Protein AF-A0A958Z5F3-F1 (afdb_monomer_lite)

pLDDT: mean 92.58, std 3.85, range [72.19, 96.31]

Foldseek 3Di:
DLLQPDPSLLVVLVVVCVVVVHPVSSVVSNVVVVVCVVVVPDDPDDPVSSVVVNVVSVVVVCVVVVD

Secondary structure (DSSP, 8-state):
----HHHHHHHHHHHHHHHTT-HHHHHHHHHHHHHHHHTTPPPSS-HHHHHHHHHHHHHHHHHHHT-

Radius of gyration: 12.88 Å; chains: 1; bounding box: 28×21×31 Å

Sequence (67 aa):
KMRYGFWLTLIASAKLASKKNNFQFFIDCIQGYKKAKSQQLDFIVSENEGVFIRKLRWKNIFKKLGL

Structure (mmCIF, N/CA/C/O backbone):
data_AF-A0A958Z5F3-F1
#
_entry.id   AF-A0A958Z5F3-F1
#
loop_
_atom_site.group_PDB
_atom_site.id
_atom_site.type_symbol
_atom_site.label_atom_id
_atom_site.label_alt_id
_atom_site.label_comp_id
_atom_site.label_asym_id
_atom_site.label_entity_id
_atom_site.label_seq_id
_atom_site.pdbx_PDB_ins_code
_atom_site.Cartn_x
_atom_site.Cartn_y
_atom_site.Cartn_z
_atom_site.occupancy
_atom_site.B_iso_or_equiv
_atom_site.auth_seq_id
_atom_site.auth_comp_id
_atom_site.auth_asym_id
_atom_site.auth_atom_id
_atom_site.pdbx_PDB_model_num
ATOM 1 N N . LYS A 1 1 ? -4.504 6.580 2.737 1.00 72.19 1 LYS A N 1
ATOM 2 C CA . LYS A 1 1 ? -5.706 7.269 2.204 1.00 72.19 1 LYS A CA 1
ATOM 3 C C . LYS A 1 1 ? -5.518 7.668 0.722 1.00 72.19 1 LYS A C 1
ATOM 5 O O . LYS A 1 1 ? -5.456 8.845 0.420 1.00 72.19 1 LYS A O 1
ATOM 10 N N . MET A 1 2 ? -5.399 6.707 -0.209 1.00 84.19 2 MET A N 1
ATOM 11 C CA . MET A 1 2 ? -5.207 6.978 -1.660 1.00 84.19 2 MET A CA 1
ATOM 12 C C . MET A 1 2 ? -6.121 6.118 -2.560 1.00 84.19 2 MET A C 1
ATOM 14 O O . MET A 1 2 ? -5.824 5.900 -3.729 1.00 84.19 2 MET A O 1
ATOM 18 N N . ARG A 1 3 ? -7.199 5.549 -1.999 1.00 88.62 3 ARG A N 1
ATOM 19 C CA . ARG A 1 3 ? -8.140 4.656 -2.706 1.00 88.62 3 ARG A CA 1
ATOM 20 C C . ARG A 1 3 ? -7.492 3.430 -3.389 1.00 88.62 3 ARG A C 1
ATOM 22 O O . ARG A 1 3 ? -7.974 2.969 -4.412 1.00 88.62 3 ARG A O 1
ATOM 29 N N . TYR A 1 4 ? -6.423 2.861 -2.817 1.00 88.44 4 TYR A N 1
ATOM 30 C CA . TYR A 1 4 ? -5.687 1.718 -3.402 1.00 88.44 4 TYR A CA 1
ATOM 31 C C . TYR A 1 4 ? -6.516 0.423 -3.488 1.00 88.44 4 TYR A C 1
ATOM 33 O O . TYR A 1 4 ? -6.323 -0.374 -4.401 1.00 88.44 4 TYR A O 1
ATOM 41 N N . GLY A 1 5 ? -7.479 0.220 -2.588 1.00 88.81 5 GLY A N 1
ATOM 42 C CA . GLY A 1 5 ? -8.158 -1.074 -2.451 1.00 88.81 5 GLY A CA 1
ATOM 43 C C . GLY A 1 5 ? -7.264 -2.124 -1.777 1.00 88.81 5 GLY A C 1
ATOM 44 O O . GLY A 1 5 ? -6.123 -1.840 -1.419 1.00 88.81 5 GLY A O 1
ATOM 45 N N . PHE A 1 6 ? -7.793 -3.330 -1.559 1.00 91.50 6 PHE A N 1
ATOM 46 C CA . PHE A 1 6 ? -7.127 -4.355 -0.745 1.00 91.50 6 PHE A CA 1
ATOM 47 C C . PHE A 1 6 ? -5.800 -4.843 -1.351 1.00 91.50 6 PHE A C 1
ATOM 49 O O . PHE A 1 6 ? -4.775 -4.799 -0.679 1.00 91.50 6 PHE A O 1
ATOM 56 N N . TRP A 1 7 ? -5.792 -5.226 -2.632 1.00 93.56 7 TRP A N 1
ATOM 57 C CA . TRP A 1 7 ? -4.612 -5.801 -3.294 1.00 93.56 7 TRP A CA 1
ATOM 58 C C . TRP A 1 7 ? -3.420 -4.846 -3.381 1.00 93.56 7 TRP A C 1
ATOM 60 O O . TRP A 1 7 ? -2.297 -5.218 -3.054 1.00 93.56 7 TRP A O 1
ATOM 70 N N . LEU A 1 8 ? -3.650 -3.590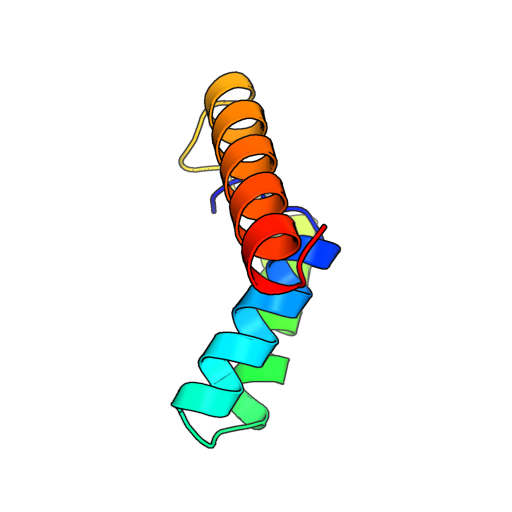 -3.771 1.00 94.25 8 LEU A N 1
ATOM 71 C CA . LEU A 1 8 ? -2.572 -2.600 -3.818 1.00 94.25 8 LEU A CA 1
ATOM 72 C C . LEU A 1 8 ? -2.064 -2.249 -2.418 1.00 94.25 8 LEU A C 1
ATOM 74 O O . LEU A 1 8 ? -0.865 -2.028 -2.262 1.00 94.25 8 LEU A O 1
ATOM 78 N N . THR A 1 9 ? -2.941 -2.217 -1.408 1.00 94.19 9 THR A N 1
ATOM 79 C CA . THR A 1 9 ? -2.510 -2.076 -0.012 1.00 94.19 9 THR A CA 1
ATOM 80 C C . THR A 1 9 ? -1.619 -3.244 0.392 1.00 94.19 9 THR A C 1
ATOM 82 O O . THR A 1 9 ? -0.545 -2.985 0.916 1.00 94.19 9 THR A O 1
ATOM 85 N N . LEU A 1 10 ? -2.009 -4.486 0.087 1.00 94.50 10 LEU A N 1
ATOM 86 C CA . LEU A 1 10 ? -1.253 -5.700 0.409 1.00 94.50 10 LEU A CA 1
ATOM 87 C C . LEU A 1 10 ? 0.157 -5.682 -0.198 1.00 94.50 10 LEU A C 1
ATOM 89 O O . LEU A 1 10 ? 1.143 -5.890 0.504 1.00 94.50 10 LEU A O 1
ATOM 93 N N . ILE A 1 11 ? 0.264 -5.375 -1.494 1.00 94.69 11 ILE A N 1
ATOM 94 C CA . ILE A 1 11 ? 1.554 -5.290 -2.194 1.00 94.69 11 ILE A CA 1
ATOM 95 C C . ILE A 1 11 ? 2.402 -4.148 -1.617 1.00 94.69 11 ILE A C 1
ATOM 97 O O . ILE A 1 11 ? 3.603 -4.305 -1.393 1.00 94.69 11 ILE A O 1
ATOM 101 N N . ALA A 1 12 ? 1.793 -2.985 -1.363 1.00 94.00 12 ALA A N 1
ATOM 102 C CA . ALA A 1 12 ? 2.499 -1.826 -0.829 1.00 94.00 12 ALA A CA 1
ATOM 103 C C . ALA A 1 12 ? 3.004 -2.057 0.603 1.00 94.00 12 ALA A C 1
ATOM 105 O O . ALA A 1 12 ? 4.154 -1.716 0.893 1.00 94.00 12 ALA A O 1
ATOM 106 N N . SER A 1 13 ? 2.182 -2.642 1.478 1.00 94.12 13 SER A N 1
ATOM 107 C CA . SER A 1 13 ? 2.568 -2.960 2.851 1.00 94.12 13 SER A CA 1
ATOM 108 C C . SER A 1 13 ? 3.620 -4.060 2.886 1.00 94.12 13 SER A C 1
ATOM 110 O O . SER A 1 13 ? 4.600 -3.902 3.607 1.00 94.12 13 SER A O 1
ATOM 112 N N . ALA A 1 14 ? 3.496 -5.113 2.070 1.00 95.06 14 ALA A N 1
ATOM 113 C CA . ALA A 1 14 ? 4.502 -6.174 1.985 1.00 95.06 14 ALA A CA 1
ATOM 114 C C . ALA A 1 14 ? 5.861 -5.621 1.527 1.00 95.06 14 ALA A C 1
ATOM 116 O O . ALA A 1 14 ? 6.884 -5.849 2.174 1.00 95.06 14 ALA A O 1
ATOM 117 N N . LYS A 1 15 ? 5.867 -4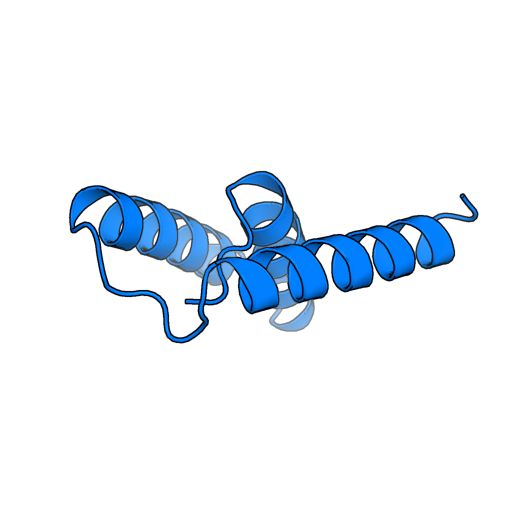.801 0.467 1.00 94.12 15 LYS A N 1
ATOM 118 C CA . LYS A 1 15 ? 7.078 -4.127 -0.021 1.00 94.12 15 LYS A CA 1
ATOM 119 C C . LYS A 1 15 ? 7.725 -3.258 1.062 1.00 94.12 15 LYS A C 1
ATOM 121 O O . LYS A 1 15 ? 8.945 -3.257 1.212 1.00 94.12 15 LYS A O 1
ATOM 126 N N . LEU A 1 16 ? 6.924 -2.470 1.777 1.00 94.12 16 LEU A N 1
ATOM 127 C CA . LEU A 1 16 ? 7.433 -1.533 2.778 1.00 94.12 16 LEU A CA 1
ATOM 128 C C . LEU A 1 16 ? 7.938 -2.250 4.037 1.00 94.12 16 LEU A C 1
ATOM 130 O O . LEU A 1 16 ? 8.973 -1.863 4.574 1.00 94.12 16 LEU A O 1
ATOM 134 N N . ALA A 1 17 ? 7.247 -3.305 4.466 1.00 95.94 17 ALA A N 1
ATOM 135 C CA . ALA A 1 17 ? 7.652 -4.165 5.571 1.00 95.94 17 ALA A CA 1
ATOM 136 C C . ALA A 1 17 ? 8.965 -4.897 5.276 1.00 95.94 17 ALA A C 1
ATOM 138 O O . ALA A 1 17 ? 9.862 -4.887 6.115 1.00 95.94 17 ALA A O 1
ATOM 139 N N . SER A 1 18 ? 9.119 -5.432 4.059 1.00 94.69 18 SER A N 1
ATOM 140 C CA . SER A 1 18 ? 10.378 -6.027 3.596 1.00 94.69 18 SER A CA 1
ATOM 141 C C . SER A 1 18 ? 11.517 -5.002 3.610 1.00 94.69 18 SER A C 1
ATOM 143 O O . SER A 1 18 ? 12.568 -5.269 4.180 1.00 94.69 18 SER A O 1
ATOM 145 N N . LYS A 1 19 ? 11.289 -3.776 3.112 1.00 94.75 19 LYS A N 1
ATOM 146 C CA . LYS A 1 19 ? 12.297 -2.700 3.177 1.00 94.75 19 LYS A CA 1
ATOM 147 C C . LYS A 1 19 ? 12.692 -2.336 4.617 1.00 94.75 19 LYS A C 1
ATOM 149 O O . LYS A 1 19 ? 13.813 -1.898 4.850 1.00 94.75 19 LYS A O 1
ATOM 154 N N . LYS A 1 20 ? 11.767 -2.468 5.568 1.00 93.44 20 LYS A N 1
ATOM 155 C CA . LYS A 1 20 ? 11.992 -2.196 6.994 1.00 93.44 20 LYS A CA 1
ATOM 156 C C . LYS A 1 20 ? 12.492 -3.417 7.778 1.00 93.44 20 LYS A C 1
ATOM 158 O O . LYS A 1 20 ? 12.725 -3.265 8.971 1.00 93.44 20 LYS A O 1
ATOM 163 N N . ASN A 1 21 ? 12.617 -4.592 7.148 1.00 92.75 21 ASN A N 1
ATOM 164 C CA . ASN A 1 21 ? 12.859 -5.881 7.812 1.00 92.75 21 ASN A CA 1
ATOM 165 C C . ASN A 1 21 ? 11.944 -6.115 9.030 1.00 92.75 21 ASN A C 1
ATOM 167 O O . ASN A 1 21 ? 12.358 -6.671 10.041 1.00 92.75 21 ASN A O 1
ATOM 171 N N . ASN A 1 22 ? 10.692 -5.657 8.949 1.00 94.31 22 ASN A N 1
ATOM 172 C CA . ASN A 1 22 ? 9.752 -5.709 10.063 1.00 94.31 22 ASN A CA 1
ATOM 173 C C . ASN A 1 22 ? 8.408 -6.264 9.587 1.00 94.31 22 ASN A C 1
ATOM 175 O O . ASN A 1 22 ? 7.629 -5.567 8.937 1.00 94.31 22 ASN A O 1
ATOM 179 N N . PHE A 1 23 ? 8.135 -7.522 9.934 1.00 92.81 23 PHE A N 1
ATOM 180 C CA . PHE A 1 23 ? 6.876 -8.182 9.599 1.00 92.81 23 PHE A CA 1
ATOM 181 C C . PHE A 1 23 ? 5.690 -7.657 10.421 1.00 92.81 23 PHE A C 1
ATOM 183 O O . PHE A 1 23 ? 4.586 -7.555 9.892 1.00 92.81 23 PHE A O 1
ATOM 190 N N . GLN A 1 24 ? 5.905 -7.234 11.669 1.00 94.69 24 GLN A N 1
ATOM 191 C CA . GLN A 1 24 ? 4.851 -6.616 12.480 1.00 94.69 24 GLN A CA 1
ATOM 192 C C . GLN A 1 24 ? 4.278 -5.378 11.775 1.00 94.69 24 GLN A C 1
ATOM 194 O O . GLN A 1 24 ? 3.066 -5.225 11.669 1.00 94.69 24 GLN A O 1
ATOM 199 N N . PHE A 1 25 ? 5.142 -4.583 11.138 1.00 93.50 25 PHE A N 1
ATOM 200 C CA . PHE A 1 25 ? 4.730 -3.419 10.354 1.00 93.50 25 PHE A CA 1
ATOM 201 C C . PHE A 1 25 ? 3.773 -3.769 9.198 1.00 93.50 25 PHE A C 1
ATOM 203 O O . PHE A 1 25 ? 2.887 -2.981 8.855 1.00 93.50 25 PHE A O 1
ATOM 210 N N . PHE A 1 26 ? 3.922 -4.950 8.584 1.00 94.75 26 PHE A N 1
ATOM 211 C CA . PHE A 1 26 ? 2.971 -5.432 7.581 1.00 94.75 26 PHE A CA 1
ATOM 212 C C . PHE A 1 26 ? 1.588 -5.649 8.201 1.00 94.75 26 PHE A C 1
ATOM 214 O O . PHE A 1 26 ? 0.594 -5.155 7.664 1.00 94.75 26 PHE A O 1
ATOM 221 N N . ILE A 1 27 ? 1.534 -6.338 9.343 1.00 94.69 27 ILE A N 1
ATOM 222 C CA . ILE A 1 27 ? 0.296 -6.610 10.077 1.00 94.69 27 ILE A CA 1
ATOM 223 C C . ILE A 1 27 ? -0.373 -5.303 10.509 1.00 94.69 27 ILE A C 1
ATOM 225 O O . ILE A 1 27 ? -1.564 -5.120 10.246 1.00 94.69 27 ILE A O 1
ATOM 229 N N . ASP A 1 28 ? 0.395 -4.361 11.054 1.00 95.19 28 ASP A N 1
ATOM 230 C CA . ASP A 1 28 ? -0.097 -3.051 11.487 1.00 95.19 28 ASP A CA 1
ATOM 231 C C . ASP A 1 28 ? -0.732 -2.279 10.320 1.00 95.19 28 ASP A C 1
ATOM 233 O O . ASP A 1 28 ? -1.816 -1.703 10.449 1.00 95.19 28 ASP A O 1
ATOM 237 N N . CYS A 1 29 ? -0.116 -2.325 9.132 1.00 93.56 29 CYS A N 1
ATOM 238 C CA . CYS A 1 29 ? -0.672 -1.709 7.926 1.00 93.56 29 CYS A CA 1
ATOM 239 C C . CYS A 1 29 ? -2.010 -2.341 7.508 1.00 93.56 29 CYS A C 1
ATOM 241 O O . CYS A 1 29 ? -2.940 -1.626 7.121 1.00 93.56 29 CYS A O 1
ATOM 243 N N . ILE A 1 30 ? -2.129 -3.672 7.573 1.00 93.69 30 ILE A N 1
ATOM 244 C CA . ILE A 1 30 ? -3.365 -4.383 7.216 1.00 93.69 30 ILE A CA 1
ATOM 245 C C . ILE A 1 30 ? -4.472 -4.106 8.238 1.00 93.69 30 ILE A C 1
ATOM 247 O O . ILE A 1 30 ? -5.617 -3.855 7.848 1.00 93.69 30 ILE A O 1
ATOM 251 N N . GLN A 1 31 ? -4.146 -4.093 9.531 1.00 94.31 31 GLN A N 1
ATOM 252 C CA . GLN A 1 31 ? -5.085 -3.717 10.588 1.00 94.31 31 GLN A CA 1
ATOM 253 C C . GLN A 1 31 ? -5.546 -2.264 10.427 1.00 94.31 31 GLN A C 1
ATOM 255 O O . GLN A 1 31 ? -6.749 -1.996 10.446 1.00 94.31 31 GLN A O 1
ATOM 260 N N . GLY A 1 32 ? -4.619 -1.340 10.162 1.00 93.06 32 GLY A N 1
ATOM 261 C CA . GLY A 1 32 ? -4.923 0.062 9.882 1.00 93.06 32 GLY A CA 1
ATOM 262 C C . GLY A 1 32 ? -5.845 0.238 8.673 1.00 93.06 32 GLY A C 1
ATOM 263 O O . GLY A 1 32 ? -6.793 1.021 8.730 1.00 93.06 32 GLY A O 1
ATOM 264 N N . TYR A 1 33 ? -5.641 -0.537 7.602 1.00 92.62 33 TYR A N 1
ATOM 265 C CA . TYR A 1 33 ? -6.533 -0.540 6.438 1.00 92.62 33 TYR A CA 1
ATOM 266 C C . TYR A 1 33 ? -7.947 -1.024 6.785 1.00 92.62 33 TYR A C 1
ATOM 268 O O . TYR A 1 33 ? -8.924 -0.381 6.397 1.00 92.62 33 TYR A O 1
ATOM 276 N N . LYS A 1 34 ? -8.072 -2.130 7.533 1.00 91.38 34 LYS A N 1
ATOM 277 C CA . LYS A 1 34 ? -9.375 -2.658 7.972 1.00 91.38 34 LYS A CA 1
ATOM 278 C C . LYS A 1 34 ? -10.110 -1.656 8.862 1.00 91.38 34 LYS A C 1
ATOM 280 O O . LYS A 1 34 ? -11.282 -1.380 8.615 1.00 91.38 34 LYS A O 1
ATOM 285 N N . LYS A 1 35 ? -9.409 -1.061 9.831 1.00 92.69 35 LYS A N 1
ATOM 286 C CA . LYS A 1 35 ? -9.959 -0.037 10.728 1.00 92.69 35 LYS A CA 1
ATOM 287 C C . LYS A 1 35 ? -10.433 1.189 9.949 1.00 92.69 35 LYS A C 1
ATOM 289 O O . LYS A 1 35 ? -11.572 1.603 10.118 1.00 92.69 35 LYS A O 1
ATOM 294 N N . ALA A 1 36 ? -9.615 1.707 9.032 1.00 91.06 36 ALA A N 1
ATOM 295 C CA . ALA A 1 36 ? -9.979 2.849 8.193 1.00 91.06 36 ALA A CA 1
ATOM 296 C C . ALA A 1 36 ? -11.193 2.570 7.294 1.00 91.06 36 ALA A C 1
ATOM 298 O O . ALA A 1 36 ? -12.027 3.450 7.103 1.00 91.06 36 ALA A O 1
ATOM 299 N N . LYS A 1 37 ? -11.303 1.345 6.759 1.00 87.69 37 LYS A N 1
ATOM 300 C CA . LYS A 1 37 ? -12.458 0.918 5.960 1.00 87.69 37 LYS A CA 1
ATOM 301 C C . LYS A 1 37 ? -13.725 0.819 6.813 1.00 87.69 37 LYS A C 1
ATOM 303 O O . LYS A 1 37 ? -14.774 1.272 6.374 1.00 87.69 37 LYS A O 1
ATOM 308 N N . SER A 1 38 ? -13.620 0.253 8.016 1.00 88.56 38 SER A N 1
ATOM 309 C CA . SER A 1 38 ? -14.742 0.131 8.957 1.00 88.56 38 SER A CA 1
ATOM 310 C C . SER A 1 38 ? -15.219 1.483 9.481 1.00 88.56 38 SER A C 1
ATOM 312 O O . SER A 1 38 ? -16.408 1.656 9.702 1.00 88.56 38 SER A O 1
ATOM 314 N N . GLN A 1 39 ? -14.301 2.427 9.683 1.00 90.94 39 GLN A N 1
ATOM 315 C CA . GLN A 1 39 ? -14.596 3.784 10.150 1.00 90.94 39 GLN A CA 1
ATOM 316 C C . GLN A 1 39 ? -14.963 4.744 9.011 1.00 90.94 39 GLN A C 1
ATOM 318 O O . GLN A 1 39 ? -15.111 5.932 9.264 1.00 90.94 39 GLN A O 1
ATOM 323 N N . GLN A 1 40 ? -15.052 4.248 7.768 1.00 84.75 40 GLN A N 1
ATOM 324 C CA . GLN A 1 40 ? -15.353 5.040 6.569 1.00 84.75 40 GLN A CA 1
ATOM 325 C C . GLN A 1 40 ? -14.538 6.340 6.483 1.00 84.75 40 GLN A C 1
ATOM 327 O O . GLN A 1 40 ? -15.052 7.383 6.100 1.00 84.75 40 GLN A O 1
ATOM 332 N N . LEU A 1 41 ? -13.252 6.278 6.850 1.00 87.00 41 LEU A N 1
ATOM 333 C CA . LEU A 1 41 ? -12.411 7.470 6.884 1.00 87.00 41 LEU A CA 1
ATOM 334 C C . LEU A 1 41 ? -12.315 8.113 5.502 1.00 87.00 41 LEU A C 1
ATOM 336 O O . LEU A 1 41 ? -12.023 7.430 4.513 1.00 87.00 41 LEU A O 1
ATOM 340 N N . ASP A 1 42 ? -12.427 9.439 5.481 1.00 88.75 42 ASP A N 1
ATOM 341 C CA 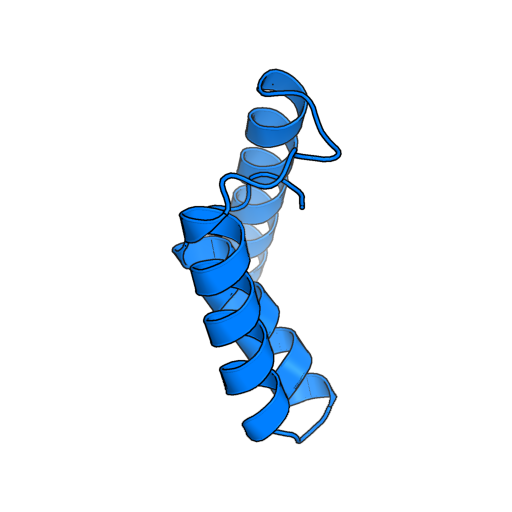. ASP A 1 42 ? -12.316 10.214 4.256 1.00 88.75 42 ASP A CA 1
ATOM 342 C C . ASP A 1 42 ? -10.987 9.970 3.539 1.00 88.75 42 ASP A C 1
ATOM 344 O O . ASP A 1 42 ? -9.890 9.866 4.121 1.00 88.75 42 ASP A O 1
ATOM 348 N N . PHE A 1 43 ? -11.096 9.869 2.219 1.00 90.50 43 PHE A N 1
ATOM 349 C CA . PHE A 1 43 ? -9.946 9.766 1.342 1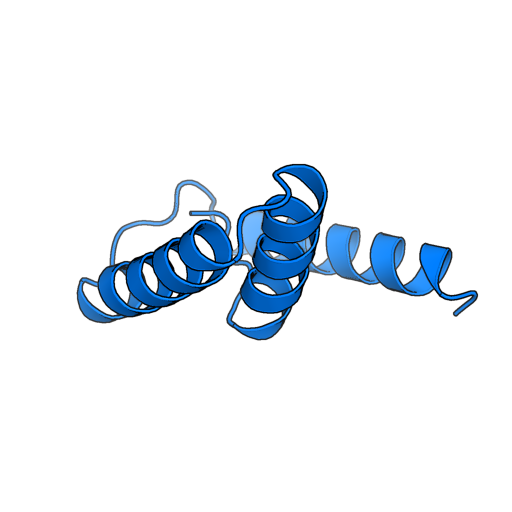.00 90.50 43 PHE A CA 1
ATOM 350 C C . PHE A 1 43 ? -9.341 11.152 1.114 1.00 90.50 43 PHE A C 1
ATOM 352 O O . PHE A 1 43 ? -10.054 12.125 0.932 1.00 90.50 43 PHE A O 1
ATOM 359 N N . ILE A 1 44 ? -8.007 11.221 1.055 1.00 91.50 44 ILE A N 1
ATOM 360 C CA . ILE A 1 44 ? -7.281 12.466 0.728 1.00 91.50 44 ILE A CA 1
ATOM 361 C C . ILE A 1 44 ? -7.426 12.810 -0.764 1.00 91.50 44 ILE A C 1
ATOM 363 O O . ILE A 1 44 ? -7.144 13.922 -1.180 1.00 91.50 44 ILE A O 1
ATOM 367 N N . VAL A 1 45 ? -7.841 11.836 -1.574 1.00 93.19 45 VAL A N 1
ATOM 368 C CA . VAL A 1 45 ? -7.950 11.963 -3.026 1.00 93.19 45 VAL A CA 1
ATOM 369 C C . VAL A 1 45 ? -9.392 11.744 -3.458 1.00 93.19 45 VAL A C 1
ATOM 371 O O . VAL A 1 45 ? -10.089 10.862 -2.928 1.00 93.19 45 VAL A O 1
ATOM 374 N N . SER A 1 46 ? -9.806 12.512 -4.460 1.00 94.00 46 SER A N 1
ATOM 375 C CA . SER A 1 46 ? -11.076 12.328 -5.154 1.00 94.00 46 SER A CA 1
ATOM 376 C C . SER A 1 46 ? -11.154 10.943 -5.807 1.00 94.00 46 SER A C 1
ATOM 378 O O . SER A 1 46 ? -10.168 10.204 -5.926 1.00 94.00 46 SER A O 1
ATOM 380 N N . GLU A 1 47 ? -12.350 10.552 -6.237 1.00 92.31 47 GLU A N 1
ATOM 381 C CA . GLU A 1 47 ? -12.554 9.246 -6.871 1.00 92.31 47 GLU A CA 1
ATOM 382 C C . GLU A 1 47 ? -11.752 9.116 -8.171 1.00 92.31 47 GLU A C 1
ATOM 384 O O . GLU A 1 47 ? -11.091 8.097 -8.393 1.00 92.31 47 GLU A O 1
ATOM 389 N N . ASN A 1 48 ? -11.752 10.183 -8.975 1.00 94.25 48 ASN A N 1
ATOM 390 C CA . ASN A 1 48 ? -11.053 10.272 -10.256 1.00 94.25 48 ASN A CA 1
ATOM 391 C C . ASN A 1 48 ? -9.535 10.171 -10.075 1.00 94.25 48 ASN A C 1
ATOM 393 O O . ASN A 1 48 ? -8.880 9.362 -10.739 1.00 94.25 48 ASN A O 1
ATOM 397 N N . GLU A 1 49 ? -8.978 10.908 -9.112 1.00 94.50 49 GLU A N 1
ATOM 398 C CA . GLU A 1 49 ? -7.563 10.792 -8.749 1.00 94.50 49 GLU A CA 1
ATOM 399 C C . GLU A 1 49 ? -7.242 9.384 -8.241 1.00 94.50 49 GLU A C 1
ATOM 401 O O . GLU A 1 49 ? -6.234 8.790 -8.623 1.00 94.50 49 GLU A O 1
ATOM 406 N N . GLY A 1 50 ? -8.130 8.786 -7.444 1.00 95.00 50 GLY A N 1
ATOM 407 C CA . GLY A 1 50 ? -7.998 7.404 -6.992 1.00 95.00 50 GLY A CA 1
ATOM 408 C C . GLY A 1 50 ? -7.949 6.390 -8.142 1.00 95.00 50 GLY A C 1
ATOM 409 O O . GLY A 1 50 ? -7.168 5.437 -8.098 1.00 95.00 50 GLY A O 1
ATOM 410 N N . VAL A 1 51 ? -8.761 6.563 -9.190 1.00 94.94 51 VAL A N 1
ATOM 411 C CA . VAL A 1 51 ? -8.699 5.740 -10.414 1.00 94.94 51 VAL A CA 1
ATOM 412 C C . VAL A 1 51 ? -7.363 5.936 -11.126 1.00 94.94 51 VAL A C 1
ATOM 414 O O . VAL A 1 51 ? -6.701 4.946 -11.449 1.00 94.94 51 VAL A O 1
ATOM 417 N N . PHE A 1 52 ? -6.946 7.187 -11.331 1.00 95.44 52 PHE A N 1
ATOM 418 C CA . PHE A 1 52 ? -5.674 7.515 -11.973 1.00 95.44 52 PHE A CA 1
ATOM 419 C C . PHE A 1 52 ? -4.486 6.877 -11.239 1.00 95.44 52 PHE A C 1
ATOM 421 O O . PHE A 1 52 ? -3.695 6.151 -11.846 1.00 95.44 52 PHE A O 1
ATOM 428 N N . ILE A 1 53 ? -4.402 7.054 -9.916 1.00 95.19 53 ILE A N 1
ATOM 429 C CA . ILE A 1 53 ? -3.302 6.523 -9.108 1.00 95.19 53 ILE A CA 1
ATOM 430 C C . ILE A 1 53 ? -3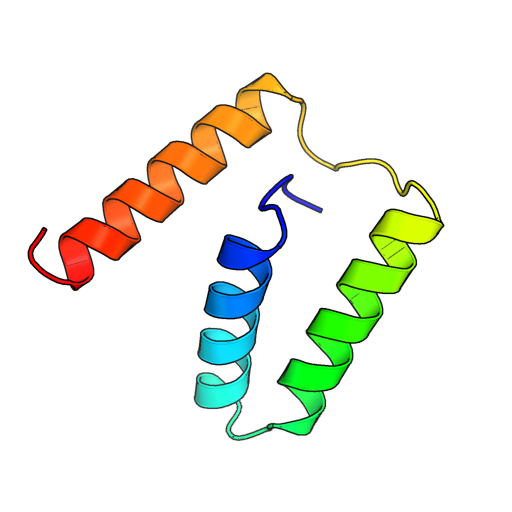.271 4.989 -9.160 1.00 95.19 53 ILE A C 1
ATOM 432 O O . ILE A 1 53 ? -2.194 4.404 -9.299 1.00 95.19 53 ILE A O 1
ATOM 436 N N . ARG A 1 54 ? -4.428 4.316 -9.079 1.00 95.06 54 ARG A N 1
ATOM 437 C CA . ARG A 1 54 ? -4.500 2.848 -9.186 1.00 95.06 54 ARG A CA 1
ATOM 438 C C . ARG A 1 54 ? -4.009 2.353 -10.543 1.00 95.06 54 ARG A C 1
ATOM 440 O O . ARG A 1 54 ? -3.191 1.435 -10.576 1.00 95.06 54 ARG A O 1
ATOM 447 N N . LYS A 1 55 ? -4.465 2.968 -11.641 1.00 95.31 55 LYS A N 1
ATOM 448 C CA . LYS A 1 55 ? -4.024 2.624 -13.003 1.00 95.31 55 LYS A CA 1
ATOM 449 C C . LYS A 1 55 ? -2.511 2.794 -13.147 1.00 95.31 55 LYS A C 1
ATOM 451 O O . LYS A 1 55 ? -1.833 1.874 -13.598 1.00 95.31 55 LYS A O 1
ATOM 456 N N . LEU A 1 56 ? -1.972 3.925 -12.689 1.00 95.75 56 LEU A N 1
ATOM 457 C CA . LEU A 1 56 ? -0.536 4.203 -12.728 1.00 95.75 56 LEU A CA 1
ATOM 458 C C . LEU A 1 56 ? 0.274 3.187 -11.905 1.00 95.75 56 LEU A C 1
ATOM 460 O O . LEU A 1 56 ? 1.313 2.705 -12.354 1.00 95.75 56 LEU A O 1
ATOM 464 N N . ARG A 1 57 ? -0.197 2.835 -10.702 1.00 95.38 57 ARG A N 1
ATOM 465 C CA . ARG A 1 57 ? 0.458 1.843 -9.836 1.00 95.38 57 ARG A CA 1
ATOM 466 C C . ARG A 1 57 ? 0.489 0.462 -10.473 1.00 95.38 57 ARG A C 1
ATOM 468 O O . ARG A 1 57 ? 1.567 -0.118 -10.537 1.00 95.38 57 ARG A O 1
ATOM 475 N N . TRP A 1 58 ? -0.650 -0.033 -10.953 1.00 95.38 58 TRP A N 1
ATOM 476 C CA . TRP A 1 58 ? -0.724 -1.336 -11.613 1.00 95.38 58 TRP A CA 1
ATOM 477 C C . TRP A 1 58 ? 0.142 -1.389 -12.867 1.00 95.38 58 TRP A C 1
ATOM 479 O O . TRP A 1 58 ? 0.945 -2.307 -12.986 1.00 95.38 58 TRP A O 1
ATOM 489 N N . LYS A 1 59 ? 0.095 -0.357 -13.721 1.00 96.12 59 LYS A N 1
ATOM 490 C CA . LYS A 1 59 ? 0.985 -0.237 -14.888 1.00 96.12 59 LYS A CA 1
ATOM 491 C C . LYS A 1 59 ? 2.461 -0.373 -14.499 1.00 96.12 59 LYS A C 1
ATOM 493 O O . LYS A 1 59 ? 3.206 -1.107 -15.134 1.00 96.12 59 LYS A O 1
ATOM 498 N N . ASN A 1 60 ? 2.885 0.304 -13.433 1.00 95.75 60 ASN A N 1
ATOM 499 C CA . ASN A 1 60 ? 4.267 0.232 -12.958 1.00 95.75 60 ASN A CA 1
ATOM 500 C C . ASN A 1 60 ? 4.626 -1.114 -12.308 1.00 95.75 60 ASN A C 1
ATOM 502 O O . ASN A 1 60 ? 5.787 -1.515 -12.364 1.00 95.75 60 ASN A O 1
ATOM 506 N N . ILE A 1 61 ? 3.669 -1.788 -11.665 1.00 94.50 61 ILE A N 1
ATOM 507 C CA . ILE A 1 61 ? 3.866 -3.130 -11.100 1.00 94.50 61 ILE A CA 1
ATOM 508 C C . ILE A 1 61 ? 4.031 -4.142 -12.235 1.00 94.50 61 ILE A C 1
ATOM 510 O O . ILE A 1 61 ? 5.029 -4.851 -12.246 1.00 94.50 61 ILE A O 1
ATOM 514 N N . PHE A 1 62 ? 3.129 -4.147 -13.218 1.00 95.25 62 PHE A N 1
ATOM 515 C CA . PHE A 1 62 ? 3.212 -5.026 -14.388 1.00 95.25 62 PHE A CA 1
ATOM 516 C C . PHE A 1 62 ? 4.500 -4.805 -15.179 1.00 95.25 62 PHE A C 1
ATOM 518 O O . PHE A 1 62 ? 5.244 -5.757 -15.390 1.00 95.25 62 PHE A O 1
ATOM 525 N N . LYS A 1 63 ? 4.882 -3.541 -15.409 1.00 96.31 63 LYS A N 1
ATOM 526 C CA . LYS A 1 63 ? 6.170 -3.205 -16.031 1.00 96.31 63 LYS A CA 1
ATOM 527 C C . LYS A 1 63 ? 7.375 -3.793 -15.283 1.00 96.31 63 LYS A C 1
ATOM 529 O O . LYS A 1 63 ? 8.362 -4.161 -15.907 1.00 96.31 63 LYS A O 1
ATOM 534 N N . LYS A 1 64 ? 7.332 -3.865 -13.947 1.00 92.81 64 LYS A N 1
ATOM 535 C CA . LYS A 1 64 ? 8.405 -4.483 -13.142 1.00 92.81 64 LYS A CA 1
ATOM 536 C C . LYS A 1 64 ? 8.398 -6.010 -13.197 1.00 92.81 64 LYS A C 1
ATOM 538 O O . LYS A 1 64 ? 9.435 -6.604 -12.932 1.00 92.81 64 LYS A O 1
ATOM 543 N N . LEU A 1 65 ? 7.253 -6.610 -13.504 1.00 92.62 65 LEU A N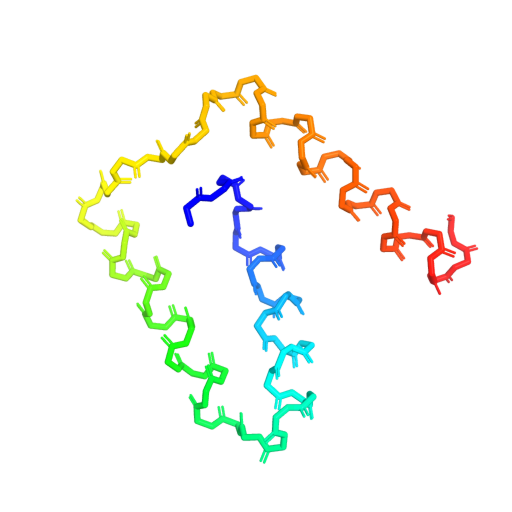 1
ATOM 544 C CA . LEU A 1 65 ? 7.084 -8.051 -13.685 1.00 92.62 65 LEU A CA 1
ATOM 545 C C . LEU A 1 65 ? 7.335 -8.497 -15.137 1.00 92.62 65 LEU A C 1
ATOM 547 O O . LEU A 1 65 ? 7.313 -9.692 -15.398 1.00 92.62 65 LEU A O 1
ATOM 551 N N . GLY A 1 66 ? 7.588 -7.560 -16.060 1.00 90.81 66 GLY A N 1
ATOM 552 C CA . GLY A 1 66 ? 7.801 -7.852 -17.481 1.00 90.81 66 GLY A CA 1
ATOM 553 C C . GLY A 1 66 ? 6.512 -8.075 -18.279 1.00 90.81 66 GLY A C 1
ATOM 554 O O . GLY A 1 66 ? 6.573 -8.678 -19.346 1.00 90.81 66 GLY A O 1
ATOM 555 N N . LEU A 1 67 ? 5.372 -7.606 -17.758 1.00 82.88 67 LEU A N 1
ATOM 556 C CA . LEU A 1 67 ? 4.046 -7.657 -18.387 1.00 82.88 67 LEU A CA 1
ATOM 557 C C . LEU A 1 67 ? 3.667 -6.319 -19.034 1.00 82.88 67 LEU A C 1
ATOM 559 O O . LEU A 1 67 ? 4.068 -5.258 -18.488 1.00 82.88 67 LEU A O 1
#